Protein AF-J7CT46-F1 (afdb_monomer_lite)

Organism: NCBI:txid1134806

Foldseek 3Di:
DDWPLVVQLVVCVVVVCPDLPDTDDDCPPVPDPVVVVVVVLVSVQLSVLLVVLVVVVVVPPDPPDDPSVVSSVSSVVPPPDRPPCPDDD

Radius of gyration: 14.35 Å; chains: 1; bounding box: 32×28×42 Å

Structure (mmCIF, N/CA/C/O backbone):
data_AF-J7CT46-F1
#
_entry.id   AF-J7CT46-F1
#
loop_
_atom_site.group_PDB
_atom_site.id
_atom_site.type_symbol
_atom_site.label_atom_id
_atom_site.label_alt_id
_atom_site.label_comp_id
_atom_site.label_asym_id
_atom_site.label_entity_id
_atom_site.label_seq_id
_atom_site.pdbx_PDB_ins_code
_atom_site.Cartn_x
_atom_site.Cartn_y
_atom_site.Cartn_z
_atom_site.occupancy
_atom_site.B_iso_or_equiv
_atom_site.auth_seq_id
_atom_site.auth_comp_id
_atom_site.auth_asym_id
_atom_site.auth_atom_id
_atom_site.pdbx_PDB_model_num
ATOM 1 N N . MET A 1 1 ? -5.627 2.069 12.508 1.00 67.62 1 MET A N 1
ATOM 2 C CA . MET A 1 1 ? -5.218 0.847 11.764 1.00 67.62 1 MET A CA 1
ATOM 3 C C . MET A 1 1 ? -3.769 1.000 11.280 1.00 67.62 1 MET A C 1
ATOM 5 O O . MET A 1 1 ? -3.241 2.083 11.480 1.00 67.62 1 MET A O 1
ATOM 9 N N . GLU A 1 2 ? -3.095 -0.016 10.731 1.00 74.19 2 GLU A N 1
ATOM 10 C CA . GLU A 1 2 ? -1.776 0.156 10.076 1.00 74.19 2 GLU A CA 1
ATOM 11 C C . GLU A 1 2 ? -1.782 -0.567 8.724 1.00 74.19 2 GLU A C 1
ATOM 13 O O . GLU A 1 2 ? -2.146 -1.747 8.668 1.00 74.19 2 GLU A O 1
ATOM 18 N N . LEU A 1 3 ? -1.417 0.159 7.664 1.00 76.56 3 LEU A N 1
ATOM 19 C CA . LEU A 1 3 ? -1.312 -0.333 6.295 1.00 76.56 3 LEU A CA 1
ATOM 20 C C . LEU A 1 3 ? -0.008 -1.111 6.104 1.00 76.56 3 LEU A C 1
ATOM 22 O O . LEU A 1 3 ? 1.081 -0.577 6.301 1.00 76.56 3 LEU A O 1
ATOM 26 N N . LEU A 1 4 ? -0.121 -2.366 5.678 1.00 84.88 4 LEU A N 1
ATOM 27 C CA . LEU A 1 4 ? 1.016 -3.216 5.336 1.00 84.88 4 LEU A CA 1
ATOM 28 C C . LEU A 1 4 ? 1.377 -3.001 3.861 1.00 84.88 4 LEU A C 1
ATOM 30 O O . LEU A 1 4 ? 1.043 -3.804 2.985 1.00 84.88 4 LEU A O 1
ATOM 34 N N . GLU A 1 5 ? 1.991 -1.848 3.575 1.00 81.88 5 GLU A N 1
ATOM 35 C CA . GLU A 1 5 ? 2.281 -1.391 2.209 1.00 81.88 5 GLU A CA 1
ATOM 36 C C . GLU A 1 5 ? 3.143 -2.390 1.433 1.00 81.88 5 GLU A C 1
ATOM 38 O O . GLU A 1 5 ? 2.831 -2.716 0.291 1.00 81.88 5 GLU A O 1
ATOM 43 N N . LYS A 1 6 ? 4.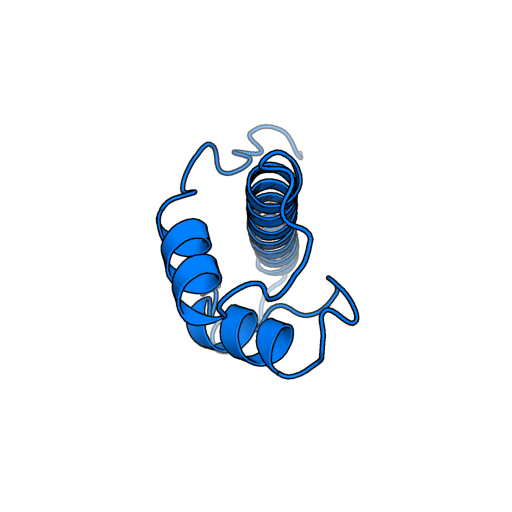202 -2.921 2.056 1.00 83.88 6 LYS A N 1
ATOM 44 C CA . LYS A 1 6 ? 5.139 -3.840 1.394 1.00 83.88 6 LYS A CA 1
ATOM 45 C C . LYS A 1 6 ? 4.467 -5.153 1.010 1.00 83.88 6 LYS A C 1
ATOM 47 O O . LYS A 1 6 ? 4.652 -5.635 -0.105 1.00 83.88 6 LYS A O 1
ATOM 52 N N . GLU A 1 7 ? 3.680 -5.722 1.914 1.00 85.62 7 GLU A N 1
ATOM 53 C CA . GLU A 1 7 ? 2.917 -6.948 1.702 1.00 85.62 7 GLU A CA 1
ATOM 54 C C . GLU A 1 7 ? 1.859 -6.747 0.616 1.00 85.62 7 GLU A C 1
ATOM 56 O O . GLU A 1 7 ? 1.712 -7.594 -0.265 1.00 85.62 7 GLU A O 1
ATOM 61 N N . THR A 1 8 ? 1.186 -5.595 0.636 1.00 82.00 8 THR A N 1
ATOM 62 C CA . THR A 1 8 ? 0.179 -5.213 -0.361 1.00 82.00 8 THR A CA 1
ATOM 63 C C . THR A 1 8 ? 0.794 -5.068 -1.753 1.00 82.00 8 THR A C 1
ATOM 65 O O . THR A 1 8 ? 0.328 -5.703 -2.698 1.00 82.00 8 THR A O 1
ATOM 68 N N . VAL A 1 9 ? 1.891 -4.314 -1.882 1.00 81.31 9 VAL A N 1
ATOM 69 C CA . VAL A 1 9 ? 2.626 -4.145 -3.145 1.00 81.31 9 VAL A CA 1
ATOM 70 C C . VAL A 1 9 ? 3.178 -5.489 -3.633 1.00 81.31 9 VAL A C 1
ATOM 72 O O . VAL A 1 9 ? 3.009 -5.846 -4.795 1.00 81.31 9 VAL A O 1
ATOM 75 N N . SER A 1 10 ? 3.791 -6.280 -2.750 1.00 82.00 10 SER A N 1
ATOM 76 C CA . SER A 1 10 ? 4.354 -7.591 -3.094 1.00 82.00 10 SER A CA 1
ATOM 77 C C . SER A 1 10 ? 3.295 -8.585 -3.575 1.00 82.00 10 SER A C 1
ATOM 79 O O . SER A 1 10 ? 3.558 -9.376 -4.481 1.00 82.00 10 SER A O 1
ATOM 81 N N . PHE A 1 11 ? 2.109 -8.586 -2.967 1.00 81.31 11 PHE A N 1
ATOM 82 C CA . PHE A 1 11 ? 0.996 -9.427 -3.400 1.00 81.31 11 PHE A CA 1
ATOM 83 C C . PHE A 1 11 ? 0.489 -9.000 -4.778 1.00 81.31 11 PHE A C 1
ATOM 85 O O . PHE A 1 11 ? 0.412 -9.828 -5.680 1.00 81.31 11 PHE A O 1
ATOM 92 N N . TYR A 1 12 ? 0.241 -7.701 -4.969 1.00 78.31 12 TYR A N 1
ATOM 93 C CA . TYR A 1 12 ? -0.180 -7.140 -6.254 1.00 78.31 12 TYR A CA 1
ATOM 94 C C . TYR A 1 12 ? 0.777 -7.512 -7.398 1.00 78.31 12 TYR A C 1
ATOM 96 O O . TYR A 1 12 ? 0.357 -7.959 -8.466 1.00 78.31 12 TYR A O 1
ATOM 104 N N . LEU A 1 13 ? 2.078 -7.370 -7.149 1.00 77.94 13 LEU A N 1
ATOM 105 C CA . 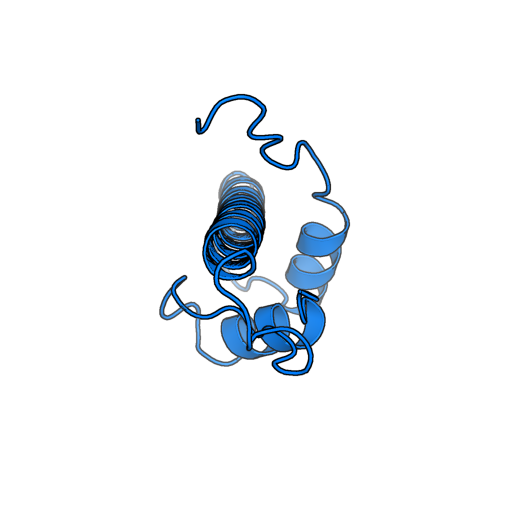LEU A 1 13 ? 3.128 -7.645 -8.123 1.00 77.94 13 LEU A CA 1
ATOM 106 C C . LEU A 1 13 ? 3.252 -9.136 -8.466 1.00 77.94 13 LEU A C 1
ATOM 108 O O . LEU A 1 13 ? 3.550 -9.457 -9.608 1.00 77.94 13 LEU A O 1
ATOM 112 N N . ARG A 1 14 ? 2.986 -10.044 -7.520 1.00 81.38 14 ARG A N 1
ATOM 113 C CA . ARG A 1 14 ? 3.039 -11.501 -7.749 1.00 81.38 14 ARG A CA 1
ATOM 114 C C . ARG A 1 14 ? 1.839 -12.068 -8.507 1.00 81.38 14 ARG A C 1
ATOM 116 O O . ARG A 1 14 ? 1.920 -13.197 -8.981 1.00 81.38 14 ARG A O 1
ATOM 123 N N . HIS A 1 15 ? 0.742 -11.323 -8.597 1.00 76.44 15 HIS A N 1
ATOM 124 C CA . HIS A 1 15 ? -0.519 -11.787 -9.183 1.00 76.44 15 HIS A CA 1
ATOM 125 C C . HIS A 1 15 ? -0.890 -11.050 -10.479 1.00 76.44 15 HIS A C 1
ATOM 127 O O . HIS A 1 15 ? -2.077 -10.890 -10.783 1.00 76.44 15 HIS A O 1
ATOM 133 N N . ASP A 1 16 ? 0.126 -10.597 -11.229 1.00 67.50 16 ASP A N 1
ATOM 134 C CA . ASP A 1 16 ? 0.006 -9.977 -12.559 1.00 67.50 16 ASP A CA 1
ATOM 135 C C . ASP A 1 16 ? -1.138 -8.951 -12.653 1.00 67.50 16 ASP A C 1
ATOM 137 O O . ASP A 1 16 ? -1.883 -8.883 -13.627 1.00 67.50 16 ASP A O 1
ATOM 141 N N . TRP A 1 17 ? -1.267 -8.134 -11.602 1.00 65.62 17 TRP A N 1
ATOM 142 C CA . TRP A 1 17 ? -2.165 -6.974 -11.523 1.00 65.62 17 TRP A CA 1
ATOM 143 C C . TRP A 1 17 ? -3.666 -7.296 -11.460 1.00 65.62 17 TRP A C 1
ATOM 145 O O . TRP A 1 17 ? -4.508 -6.431 -11.713 1.00 65.62 17 TRP A O 1
ATOM 155 N N . THR A 1 18 ? -4.022 -8.507 -11.033 1.00 59.41 18 THR A N 1
ATOM 156 C CA . THR A 1 18 ? -5.414 -8.903 -10.770 1.00 59.41 18 THR A CA 1
ATOM 157 C C . THR A 1 18 ? -5.753 -8.818 -9.273 1.00 59.41 18 THR A C 1
ATOM 159 O O . THR A 1 18 ? -5.073 -9.440 -8.462 1.00 59.41 18 THR A O 1
ATOM 162 N N . PRO A 1 19 ? -6.882 -8.203 -8.881 1.00 51.62 19 PRO A N 1
ATOM 163 C CA . PRO A 1 19 ? -7.281 -6.826 -9.130 1.00 51.62 19 PRO A CA 1
ATOM 164 C C . PRO A 1 19 ? -7.003 -5.935 -7.888 1.00 51.62 19 PRO A C 1
ATOM 166 O O . PRO A 1 19 ? -6.731 -6.434 -6.801 1.00 51.62 19 PRO A O 1
ATOM 169 N N . PHE A 1 20 ? -7.142 -4.610 -8.043 1.00 58.06 20 PHE A N 1
ATOM 170 C CA . PHE A 1 20 ? -6.958 -3.494 -7.075 1.00 58.06 20 PHE A CA 1
ATOM 171 C C . PHE A 1 20 ? -7.718 -3.563 -5.722 1.00 58.06 20 PHE A C 1
ATOM 173 O O . PHE A 1 20 ? -7.962 -2.545 -5.085 1.00 58.06 20 PHE A O 1
ATOM 180 N N . HIS A 1 21 ? -8.166 -4.739 -5.296 1.00 60.59 21 HIS A N 1
ATOM 181 C CA . HIS A 1 21 ? -9.210 -4.921 -4.288 1.00 60.59 21 HIS A CA 1
ATOM 182 C C . HIS A 1 21 ? -8.661 -5.402 -2.943 1.00 60.59 21 HIS A C 1
ATOM 184 O O . HIS A 1 21 ? -9.425 -5.551 -1.993 1.00 60.59 21 HIS A O 1
ATOM 190 N N . TYR A 1 22 ? -7.352 -5.646 -2.850 1.00 64.25 22 TYR A N 1
ATOM 191 C CA . TYR A 1 22 ? -6.731 -6.201 -1.655 1.00 64.25 22 TYR A CA 1
ATOM 192 C C . TYR A 1 22 ? -5.711 -5.235 -1.082 1.00 64.25 22 TYR A C 1
ATOM 194 O O . TYR A 1 22 ? -4.753 -4.847 -1.745 1.00 64.25 22 TYR A O 1
ATOM 202 N N . VAL A 1 23 ? -5.925 -4.883 0.180 1.00 72.25 23 VAL A N 1
ATOM 203 C CA . VAL A 1 23 ? -4.994 -4.117 0.995 1.00 72.25 23 VAL A CA 1
ATOM 204 C C . VAL A 1 23 ? -4.851 -4.837 2.325 1.00 72.25 23 VAL A C 1
ATOM 206 O O . VAL A 1 23 ? -5.847 -5.124 2.990 1.00 72.25 23 VAL A O 1
ATOM 209 N N . PHE A 1 24 ? -3.615 -5.152 2.707 1.00 76.94 24 PHE A N 1
ATOM 210 C CA . PHE A 1 24 ? -3.352 -5.807 3.981 1.00 76.94 24 PHE A CA 1
ATOM 211 C C . PHE A 1 24 ? -3.308 -4.768 5.098 1.00 76.94 24 PHE A C 1
ATOM 213 O O . PHE A 1 24 ? -2.560 -3.790 5.046 1.00 76.94 24 PHE A O 1
ATOM 220 N N . LEU A 1 25 ? -4.117 -5.000 6.127 1.00 74.94 25 LEU A N 1
ATOM 221 C CA . LEU A 1 25 ? -4.250 -4.133 7.290 1.00 74.94 25 LEU A CA 1
ATOM 222 C C . LEU A 1 25 ? -4.019 -4.969 8.545 1.00 74.94 25 LEU A C 1
ATOM 224 O O . LEU A 1 25 ? -4.530 -6.082 8.672 1.00 74.94 25 LEU A O 1
ATOM 228 N N . LYS A 1 26 ? -3.250 -4.444 9.499 1.00 73.12 26 LYS A N 1
ATOM 229 C CA . LYS A 1 26 ? -2.991 -5.151 10.758 1.00 73.12 26 LYS A CA 1
ATOM 230 C C . LYS A 1 26 ? -4.230 -5.123 11.666 1.00 73.12 26 LYS A C 1
ATOM 232 O O . LYS A 1 26 ? -4.628 -4.064 12.152 1.00 73.12 26 LYS A O 1
ATOM 237 N N . GLU A 1 27 ? -4.796 -6.301 11.944 1.00 61.78 27 GLU A N 1
ATOM 238 C CA . GLU A 1 27 ? -6.102 -6.491 12.610 1.00 61.78 27 GLU A CA 1
ATOM 239 C C . GLU A 1 27 ? -6.146 -6.086 14.094 1.00 61.78 27 GLU A C 1
ATOM 241 O O . GLU A 1 27 ? -7.218 -5.798 14.615 1.00 61.78 27 GLU A O 1
ATOM 246 N N . LYS A 1 28 ? -5.001 -5.972 14.787 1.00 62.97 28 LYS A N 1
ATOM 247 C CA . LYS A 1 28 ? -4.908 -5.686 16.243 1.00 62.97 28 LYS A CA 1
ATOM 248 C C . LYS A 1 28 ? -5.648 -4.412 16.732 1.00 62.97 28 LYS A C 1
ATOM 250 O O . LYS A 1 28 ? -5.644 -4.147 17.928 1.00 62.97 28 LYS A O 1
ATOM 255 N N . LYS A 1 29 ? -6.245 -3.618 15.832 1.00 53.62 29 LYS A N 1
ATOM 256 C CA . LYS A 1 29 ? -7.060 -2.412 16.085 1.00 53.62 29 LYS A CA 1
ATOM 257 C C . LYS A 1 29 ? -8.489 -2.463 15.487 1.00 53.62 29 LYS A C 1
ATOM 259 O O . LYS A 1 29 ? -9.160 -1.439 15.491 1.00 53.62 29 LYS A O 1
ATOM 264 N N . TYR A 1 30 ? -8.954 -3.58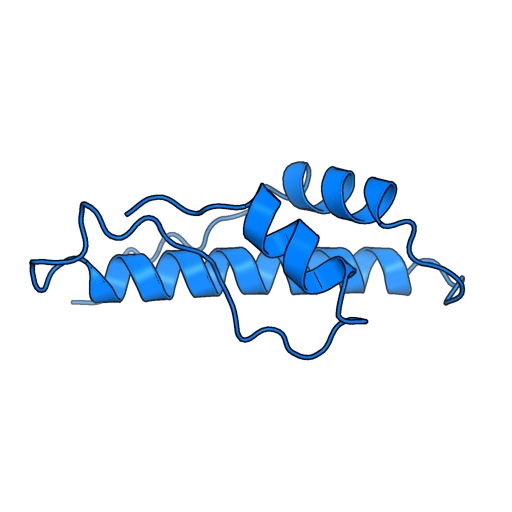6 14.929 1.00 58.38 30 TYR A N 1
ATOM 265 C CA . TYR A 1 30 ? -10.215 -3.641 14.166 1.00 58.38 30 TYR A CA 1
ATOM 266 C C . TYR A 1 30 ? -11.477 -3.711 15.050 1.00 58.38 30 TYR A C 1
ATOM 268 O O . TYR A 1 30 ? -12.551 -3.297 14.615 1.00 58.38 30 TYR A O 1
ATOM 276 N N . SER A 1 31 ? -11.362 -4.153 16.310 1.00 54.09 31 SER A N 1
ATOM 277 C CA . SER A 1 31 ? -12.489 -4.280 17.248 1.00 54.09 31 SER A CA 1
ATOM 278 C C . SER A 1 31 ? -12.957 -2.920 17.798 1.00 54.09 31 SER A C 1
ATOM 280 O O . SER A 1 31 ? -12.640 -2.548 18.927 1.00 54.09 31 SER A O 1
ATOM 282 N N . GLY A 1 32 ? -13.703 -2.159 17.001 1.00 53.09 32 GLY A N 1
ATOM 283 C CA . GLY A 1 32 ? -14.378 -0.939 17.447 1.00 53.09 32 GLY A CA 1
ATOM 284 C C . GLY A 1 32 ? -14.744 -0.037 16.275 1.00 53.09 32 GLY A C 1
ATOM 285 O O . GLY A 1 32 ? -13.881 0.331 15.488 1.00 53.09 32 GLY A O 1
ATOM 286 N N . ILE A 1 33 ? -16.022 0.320 16.180 1.00 54.19 33 ILE A N 1
ATOM 287 C CA . ILE A 1 33 ? -16.754 0.913 15.040 1.00 54.19 33 ILE A CA 1
ATOM 288 C C . ILE A 1 33 ? -16.141 2.201 14.420 1.00 54.19 33 ILE A C 1
ATOM 290 O O . ILE A 1 33 ? -16.536 2.592 13.327 1.00 54.19 33 ILE A O 1
ATOM 294 N N . ASN A 1 34 ? -15.093 2.785 15.009 1.00 56.88 34 ASN A N 1
ATOM 295 C CA . ASN A 1 34 ? -14.322 3.900 14.431 1.00 56.88 34 ASN A CA 1
ATOM 296 C C . ASN A 1 34 ? -13.230 3.456 1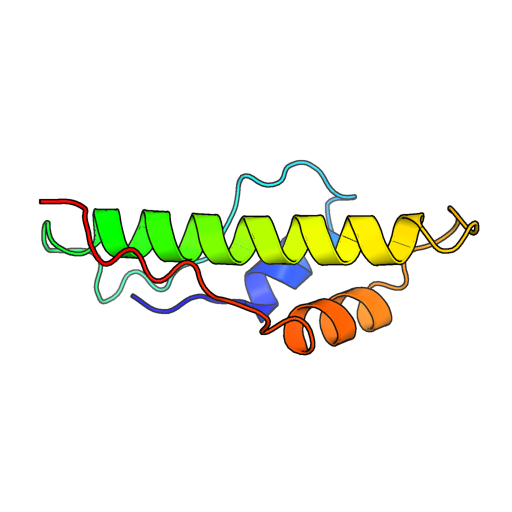3.432 1.00 56.88 34 ASN A C 1
ATOM 298 O O . ASN A 1 34 ? -12.587 4.291 12.807 1.00 56.88 34 ASN A O 1
ATOM 302 N N . SER A 1 35 ? -13.005 2.149 13.271 1.00 70.31 35 SER A N 1
ATOM 303 C CA . SER A 1 35 ? -11.924 1.593 12.445 1.00 70.31 35 SER A CA 1
ATOM 304 C C . SER A 1 35 ? -12.295 1.404 10.969 1.00 70.31 35 SER A C 1
ATOM 306 O O . SER A 1 35 ? -11.403 1.351 10.126 1.00 70.31 35 SER A O 1
ATOM 308 N N . HIS A 1 36 ? -13.588 1.302 10.629 1.00 74.19 36 HIS A N 1
ATOM 309 C CA . HIS A 1 36 ? -14.016 0.971 9.265 1.00 74.19 36 HIS A CA 1
ATOM 310 C C . HIS A 1 36 ? -13.838 2.144 8.295 1.00 74.19 36 HIS A C 1
ATOM 312 O O . HIS A 1 36 ? -13.311 1.953 7.205 1.00 74.19 36 HIS A O 1
ATOM 318 N N . GLN A 1 37 ? -14.214 3.362 8.696 1.00 74.88 37 GLN A N 1
ATOM 319 C CA . GLN A 1 37 ? -13.973 4.560 7.883 1.00 74.88 37 GLN A CA 1
ATOM 320 C C . GLN A 1 37 ? -12.474 4.791 7.672 1.00 74.88 37 GLN A C 1
ATOM 322 O O . GLN A 1 37 ? -12.048 4.992 6.540 1.00 74.88 37 GLN A O 1
ATOM 327 N N . GLU A 1 38 ? -11.660 4.673 8.727 1.00 74.69 38 GLU A N 1
ATOM 328 C CA . GLU A 1 38 ? -10.197 4.730 8.609 1.00 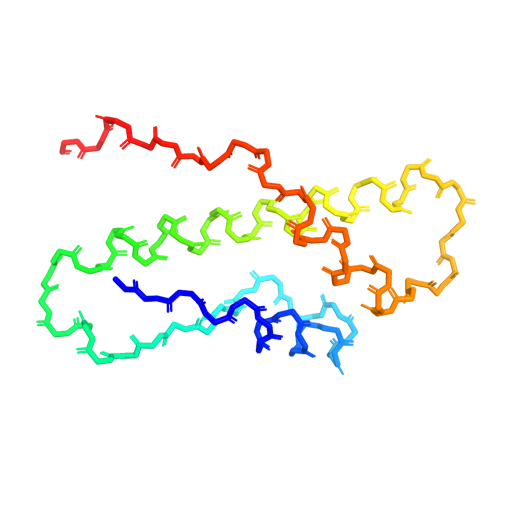74.69 38 GLU A CA 1
ATOM 329 C C . GLU A 1 38 ? -9.661 3.651 7.656 1.00 74.69 38 GLU A C 1
ATOM 331 O O . GLU A 1 38 ? -8.798 3.936 6.833 1.00 74.69 38 GLU A O 1
ATOM 336 N N . ALA A 1 39 ? -10.192 2.424 7.720 1.00 76.00 39 ALA A N 1
ATOM 337 C CA . ALA A 1 39 ? -9.806 1.335 6.823 1.00 76.00 39 ALA A CA 1
ATOM 338 C C . ALA A 1 39 ? -10.140 1.644 5.362 1.00 76.00 39 ALA A C 1
ATOM 340 O O . ALA A 1 39 ? -9.313 1.418 4.482 1.00 76.00 39 ALA A O 1
ATOM 341 N N . VAL A 1 40 ? -11.344 2.165 5.108 1.00 78.50 40 VAL A N 1
ATOM 342 C CA . VAL A 1 40 ? -11.788 2.563 3.770 1.00 78.50 40 VAL A CA 1
ATOM 343 C C . VAL A 1 40 ? -10.928 3.712 3.249 1.00 78.50 40 VAL A C 1
ATOM 345 O O . VAL A 1 40 ? -10.508 3.671 2.098 1.00 78.50 40 VAL A O 1
ATOM 348 N N . LEU A 1 41 ? -10.594 4.699 4.081 1.00 78.50 41 LEU A N 1
ATOM 349 C CA . LEU A 1 41 ? -9.721 5.808 3.689 1.00 78.50 41 LEU A CA 1
ATOM 350 C C . LEU A 1 41 ? -8.295 5.340 3.376 1.00 78.50 41 LEU A C 1
ATOM 352 O O . LEU A 1 41 ? -7.741 5.722 2.347 1.00 78.50 41 LEU A O 1
ATOM 356 N N . GLU A 1 42 ? -7.707 4.484 4.211 1.00 78.12 42 GLU A N 1
ATOM 357 C CA . GLU A 1 42 ? -6.391 3.890 3.948 1.00 78.12 42 GLU A CA 1
ATOM 358 C C . GLU A 1 42 ? -6.412 3.022 2.679 1.00 78.12 42 GLU A C 1
ATOM 360 O O . GLU A 1 42 ? -5.499 3.102 1.856 1.00 78.12 42 GLU A O 1
ATOM 365 N N . PHE A 1 43 ? -7.489 2.262 2.453 1.00 79.94 43 PHE A N 1
ATOM 366 C CA . PHE A 1 43 ? -7.696 1.499 1.223 1.00 79.94 43 PHE A CA 1
ATOM 367 C C . PHE A 1 43 ? -7.775 2.404 -0.016 1.00 79.94 43 PHE A C 1
ATOM 369 O O . PHE A 1 43 ? -7.099 2.138 -1.013 1.00 79.94 43 PHE A O 1
ATOM 376 N N . LEU A 1 44 ? -8.564 3.481 0.035 1.00 80.25 44 LEU A N 1
ATOM 377 C CA . LEU A 1 44 ? -8.730 4.427 -1.072 1.00 80.25 44 LEU A CA 1
ATOM 378 C C . LEU A 1 44 ? -7.427 5.172 -1.378 1.00 80.25 44 LEU A C 1
ATOM 380 O O . LEU A 1 44 ? -7.048 5.286 -2.543 1.00 80.25 44 LEU A O 1
ATOM 384 N N . ASN A 1 45 ? -6.704 5.615 -0.348 1.00 80.50 45 ASN A N 1
ATOM 385 C CA . ASN A 1 45 ? -5.399 6.261 -0.497 1.00 80.50 45 ASN A CA 1
ATOM 386 C C . ASN A 1 45 ? -4.366 5.317 -1.124 1.00 80.50 45 ASN A C 1
ATOM 388 O O . ASN A 1 45 ? -3.657 5.699 -2.055 1.00 80.50 45 ASN A O 1
ATOM 392 N N . CYS A 1 46 ? -4.312 4.068 -0.658 1.00 80.88 46 CYS A N 1
ATOM 393 C CA . CYS A 1 46 ? -3.453 3.031 -1.227 1.00 80.88 46 CYS A CA 1
ATOM 394 C C . CYS A 1 46 ? -3.805 2.751 -2.702 1.00 80.88 46 CYS A C 1
ATOM 396 O O . CYS A 1 46 ? -2.932 2.751 -3.571 1.00 80.88 46 CYS A O 1
ATOM 398 N N . SER A 1 47 ? -5.098 2.610 -3.007 1.00 79.56 47 SER A N 1
ATOM 399 C CA . SER A 1 47 ? -5.607 2.354 -4.362 1.00 79.56 47 SER A CA 1
ATOM 400 C C . SER A 1 47 ? -5.303 3.497 -5.333 1.00 79.56 47 SER A C 1
A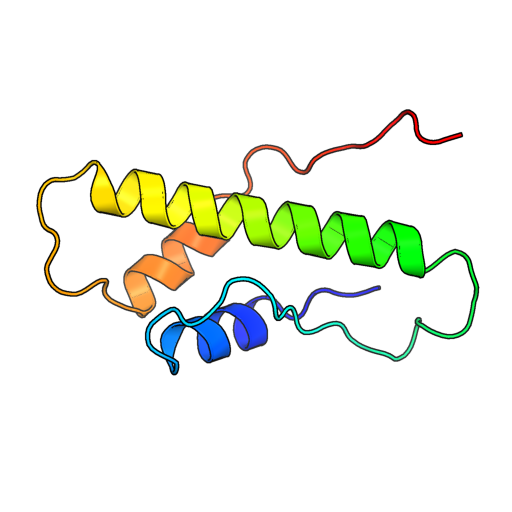TOM 402 O O . SER A 1 47 ? -4.879 3.256 -6.465 1.00 79.56 47 SER A O 1
ATOM 404 N N . ASN A 1 48 ? -5.463 4.747 -4.892 1.00 79.50 48 ASN A N 1
ATOM 405 C CA . ASN A 1 48 ? -5.123 5.920 -5.695 1.00 79.50 48 ASN A CA 1
ATOM 406 C C . ASN A 1 48 ? -3.627 5.970 -6.018 1.00 79.50 48 ASN A C 1
ATOM 408 O O . ASN A 1 48 ? -3.268 6.176 -7.176 1.00 79.50 48 ASN A O 1
ATOM 412 N N . ARG A 1 49 ? -2.753 5.695 -5.042 1.00 81.38 49 ARG A N 1
ATOM 413 C CA . ARG A 1 49 ? -1.299 5.633 -5.272 1.00 81.38 49 ARG A CA 1
ATOM 414 C C . ARG A 1 49 ? -0.921 4.552 -6.281 1.00 81.38 49 ARG A C 1
ATOM 416 O O . ARG A 1 49 ? -0.109 4.810 -7.168 1.00 81.38 49 ARG A O 1
ATOM 423 N N . PHE A 1 50 ? -1.540 3.371 -6.206 1.00 80.69 50 PHE A N 1
ATOM 424 C CA . PHE A 1 50 ? -1.338 2.313 -7.202 1.00 80.69 50 PHE A CA 1
ATOM 425 C C . PHE A 1 50 ? -1.740 2.757 -8.613 1.00 80.69 50 PHE A C 1
ATOM 427 O O . PHE A 1 50 ? -0.992 2.535 -9.571 1.00 80.69 50 PHE A O 1
ATOM 434 N N . ARG A 1 51 ? -2.899 3.412 -8.745 1.00 78.38 51 ARG A N 1
ATOM 435 C CA . ARG A 1 51 ? -3.387 3.947 -10.021 1.00 78.38 51 ARG A CA 1
ATOM 436 C C . ARG A 1 51 ? -2.450 5.016 -10.587 1.00 78.38 51 ARG A C 1
ATOM 438 O O . ARG A 1 51 ? -2.146 4.967 -11.777 1.00 78.38 51 ARG A O 1
ATOM 445 N N . GLU A 1 52 ? -1.967 5.941 -9.762 1.00 79.38 52 GLU A N 1
ATOM 446 C CA . GLU A 1 52 ? -1.036 6.985 -10.202 1.00 79.38 52 GLU A CA 1
ATOM 447 C C . GLU A 1 52 ? 0.326 6.411 -10.609 1.00 79.38 52 GLU A C 1
ATOM 449 O O . GLU A 1 52 ? 0.861 6.804 -11.646 1.00 79.38 52 GLU A O 1
ATOM 454 N N . CYS A 1 53 ? 0.846 5.411 -9.885 1.00 79.38 53 CYS A N 1
ATOM 455 C CA . CYS A 1 53 ? 2.051 4.682 -10.298 1.00 79.38 53 CYS A CA 1
ATOM 456 C C . CYS A 1 53 ? 1.893 4.097 -11.700 1.00 79.38 53 CYS A C 1
ATOM 458 O O . CYS A 1 53 ? 2.754 4.296 -12.553 1.00 79.38 53 CYS A O 1
ATOM 460 N N . LEU A 1 54 ? 0.782 3.397 -11.953 1.00 75.69 54 LEU A N 1
ATOM 461 C CA . LEU A 1 54 ? 0.504 2.811 -13.264 1.00 75.69 54 LEU A CA 1
ATOM 462 C C . LEU A 1 54 ? 0.352 3.878 -14.342 1.00 75.69 54 LEU A C 1
ATOM 464 O O . LEU A 1 54 ? 0.921 3.728 -15.417 1.00 75.69 54 LEU A O 1
ATOM 468 N N . ARG A 1 55 ? -0.365 4.972 -14.056 1.00 76.94 55 ARG A N 1
ATOM 469 C CA . ARG A 1 55 ? -0.532 6.083 -14.999 1.00 76.94 55 ARG A CA 1
ATOM 470 C C . ARG A 1 55 ? 0.816 6.656 -15.427 1.00 76.94 55 ARG A C 1
ATOM 472 O O . ARG A 1 55 ? 1.036 6.830 -16.622 1.00 76.94 55 ARG A O 1
ATOM 479 N N . LEU A 1 56 ? 1.708 6.929 -14.474 1.00 74.50 56 LEU A N 1
ATOM 480 C CA . LEU A 1 56 ? 3.047 7.447 -14.764 1.00 74.50 56 LEU A CA 1
ATOM 481 C C . LEU A 1 56 ? 3.863 6.435 -15.576 1.00 74.50 56 LEU A C 1
ATOM 483 O O . LEU A 1 56 ? 4.421 6.786 -16.613 1.00 74.50 56 LEU A O 1
ATOM 487 N N . MET A 1 57 ? 3.843 5.167 -15.169 1.00 70.94 57 MET A N 1
ATOM 488 C CA . MET A 1 57 ? 4.591 4.092 -15.829 1.00 70.94 57 MET A CA 1
ATOM 489 C C . MET A 1 57 ? 4.060 3.750 -17.233 1.00 70.94 57 MET A C 1
ATOM 491 O O . MET A 1 57 ? 4.816 3.247 -18.054 1.00 70.94 57 MET A O 1
ATOM 495 N N . TRP A 1 58 ? 2.780 4.010 -17.528 1.00 65.62 58 TRP A N 1
ATOM 496 C CA . TRP A 1 58 ? 2.179 3.830 -18.860 1.00 65.62 58 TRP A CA 1
ATOM 497 C C . TRP A 1 58 ? 2.274 5.080 -19.745 1.00 65.62 58 TRP A C 1
ATOM 499 O O . TRP A 1 58 ? 2.156 4.973 -20.966 1.00 65.62 58 TRP A O 1
ATOM 509 N N . SER A 1 59 ? 2.452 6.265 -19.151 1.00 64.94 59 SER A N 1
ATOM 510 C CA . SER A 1 59 ? 2.638 7.514 -19.902 1.00 64.94 59 SER A CA 1
ATOM 511 C C . SER A 1 59 ? 4.004 7.590 -20.591 1.00 64.94 59 SER A C 1
ATOM 513 O O . SER A 1 59 ? 4.106 8.152 -21.685 1.00 64.94 59 SER A O 1
ATOM 515 N N . ASP A 1 60 ? 5.016 6.932 -20.022 1.00 59.16 60 ASP A N 1
ATOM 516 C CA . ASP A 1 60 ? 6.249 6.598 -20.726 1.00 59.16 60 ASP A CA 1
ATOM 517 C C . ASP A 1 60 ? 5.972 5.398 -21.644 1.00 59.16 60 ASP A C 1
ATOM 519 O O . ASP A 1 60 ? 5.617 4.316 -21.188 1.00 59.16 60 ASP A O 1
ATOM 523 N N . ARG A 1 61 ? 6.067 5.603 -22.964 1.00 51.75 61 ARG A N 1
ATOM 524 C CA . ARG A 1 61 ? 5.611 4.698 -24.043 1.00 51.75 61 ARG A CA 1
ATOM 525 C C . ARG A 1 61 ? 6.357 3.350 -24.151 1.00 51.75 61 ARG A C 1
ATOM 527 O O . ARG A 1 61 ? 6.737 2.955 -25.252 1.00 51.75 61 ARG A O 1
ATOM 534 N N . ASN A 1 62 ? 6.579 2.626 -23.060 1.00 52.28 62 ASN A N 1
ATOM 535 C CA . ASN A 1 62 ? 7.193 1.302 -23.081 1.00 52.28 62 ASN A CA 1
ATOM 536 C C . ASN A 1 62 ? 6.355 0.305 -22.259 1.00 52.28 62 ASN A C 1
ATOM 538 O O . ASN A 1 62 ? 6.623 0.079 -21.082 1.00 52.28 62 ASN A O 1
ATOM 542 N N . PRO A 1 63 ? 5.325 -0.319 -22.861 1.00 52.53 63 PRO A N 1
ATOM 543 C CA . PRO A 1 63 ? 4.402 -1.215 -22.161 1.00 52.53 63 PRO A CA 1
ATOM 544 C C . PRO A 1 63 ? 5.005 -2.592 -21.812 1.00 52.53 63 PRO A C 1
ATOM 546 O O . PRO A 1 63 ? 4.267 -3.532 -21.529 1.00 52.53 63 PRO A O 1
ATOM 549 N N . MET A 1 64 ? 6.330 -2.762 -21.833 1.00 55.34 64 MET A N 1
ATOM 550 C CA . MET A 1 64 ? 6.975 -4.061 -21.637 1.00 55.34 64 MET A CA 1
ATOM 551 C C . MET A 1 64 ? 7.819 -4.091 -20.366 1.00 55.34 64 MET A C 1
ATOM 553 O O . MET A 1 64 ? 8.876 -3.476 -20.290 1.00 55.34 64 MET A O 1
ATOM 557 N N . LYS A 1 65 ? 7.342 -4.912 -19.420 1.00 59.00 65 LYS A N 1
ATOM 558 C CA . LYS A 1 65 ? 7.943 -5.260 -18.125 1.00 59.00 65 LYS A CA 1
ATOM 559 C C . LYS A 1 65 ? 8.029 -4.078 -17.166 1.00 59.00 65 LYS A C 1
ATOM 561 O O . LYS A 1 65 ? 9.067 -3.441 -17.029 1.00 59.00 65 LYS A O 1
ATOM 566 N N . ILE A 1 66 ? 6.938 -3.848 -16.434 1.00 63.28 66 ILE A N 1
ATOM 567 C CA . ILE A 1 66 ? 7.046 -3.141 -15.158 1.00 63.28 66 ILE A CA 1
ATOM 568 C C . ILE A 1 66 ? 8.010 -3.948 -14.292 1.00 63.28 66 ILE A C 1
ATOM 570 O O . ILE A 1 66 ? 7.696 -5.055 -13.860 1.00 63.28 66 ILE A O 1
ATOM 574 N N . ASP A 1 67 ? 9.199 -3.397 -14.083 1.00 74.75 67 ASP A N 1
ATOM 575 C CA . ASP A 1 67 ? 10.110 -3.881 -13.064 1.00 74.75 67 ASP A CA 1
ATOM 576 C C . ASP A 1 67 ? 9.417 -3.724 -11.704 1.00 74.75 67 ASP A C 1
ATOM 578 O O . ASP A 1 67 ? 9.070 -2.616 -11.282 1.00 74.75 67 ASP A O 1
ATOM 582 N N . HIS A 1 68 ? 9.176 -4.857 -11.045 1.00 77.00 68 HIS A N 1
ATOM 583 C CA . HIS A 1 68 ? 8.533 -4.937 -9.740 1.00 77.00 68 HIS A CA 1
ATOM 584 C C . HIS A 1 68 ? 9.245 -4.058 -8.699 1.00 77.00 68 HIS A C 1
ATOM 586 O O . HIS A 1 68 ? 8.581 -3.435 -7.867 1.00 77.00 68 HIS A O 1
ATOM 592 N N . GLU A 1 69 ? 10.574 -3.943 -8.772 1.00 80.69 69 GLU A N 1
ATOM 593 C CA . GLU A 1 69 ? 11.352 -3.096 -7.868 1.00 80.69 69 GLU A CA 1
ATOM 594 C C . GLU A 1 69 ? 11.186 -1.612 -8.196 1.00 80.69 69 GLU A C 1
ATOM 596 O O . GLU A 1 69 ? 10.968 -0.798 -7.295 1.00 80.69 69 GLU A O 1
ATOM 601 N N . ALA A 1 70 ? 11.235 -1.243 -9.480 1.00 79.12 70 ALA A N 1
ATOM 602 C CA . ALA A 1 70 ? 10.964 0.124 -9.914 1.00 79.12 70 ALA A CA 1
ATOM 603 C C . ALA A 1 70 ? 9.548 0.577 -9.527 1.00 79.12 70 ALA A C 1
ATOM 605 O O . ALA A 1 70 ? 9.384 1.695 -9.037 1.00 79.12 70 ALA A O 1
ATOM 606 N N . TYR A 1 71 ? 8.550 -0.302 -9.662 1.00 79.50 71 TYR A N 1
ATOM 607 C CA . TYR A 1 71 ? 7.180 -0.027 -9.232 1.00 79.50 71 TYR A CA 1
ATOM 608 C C . TYR A 1 71 ? 7.085 0.194 -7.724 1.00 79.50 71 TYR A C 1
ATOM 610 O O . TYR A 1 71 ? 6.510 1.187 -7.290 1.00 79.50 71 TYR A O 1
ATOM 618 N N . ALA A 1 72 ? 7.669 -0.700 -6.919 1.00 81.38 72 ALA A N 1
ATOM 619 C CA . ALA A 1 72 ? 7.646 -0.577 -5.465 1.00 81.38 72 ALA A CA 1
ATOM 620 C C . ALA A 1 72 ? 8.328 0.717 -4.993 1.00 81.38 72 ALA A C 1
ATOM 622 O O . ALA A 1 72 ? 7.785 1.423 -4.145 1.00 81.38 72 ALA A O 1
ATOM 623 N N . ARG A 1 73 ? 9.477 1.080 -5.585 1.00 82.38 73 ARG A N 1
ATOM 624 C CA . ARG A 1 73 ? 10.134 2.369 -5.315 1.00 82.38 73 ARG A CA 1
ATOM 625 C C . ARG A 1 73 ? 9.214 3.539 -5.647 1.00 82.38 73 ARG A C 1
ATOM 627 O O . ARG A 1 73 ? 8.986 4.382 -4.786 1.00 82.38 73 ARG A O 1
ATOM 634 N N . LYS A 1 74 ? 8.620 3.549 -6.846 1.00 79.50 74 LYS A N 1
ATOM 635 C CA . LYS A 1 74 ? 7.732 4.637 -7.271 1.00 79.50 74 LYS A CA 1
ATOM 636 C C . LYS A 1 74 ? 6.483 4.748 -6.400 1.00 79.50 74 LYS A C 1
ATOM 638 O O . LYS A 1 74 ? 6.070 5.854 -6.073 1.00 79.50 74 LYS A O 1
ATOM 643 N N . PHE A 1 75 ? 5.932 3.618 -5.967 1.00 82.75 75 PHE A N 1
ATOM 644 C CA . PHE A 1 75 ? 4.815 3.565 -5.029 1.00 82.75 75 PHE A CA 1
ATOM 645 C C . PHE A 1 75 ? 5.147 4.237 -3.698 1.00 82.75 75 PHE A C 1
ATOM 647 O O . PHE A 1 75 ? 4.337 5.009 -3.189 1.00 82.75 75 PHE A O 1
ATOM 654 N N . HIS A 1 76 ? 6.337 3.998 -3.146 1.00 80.56 76 HIS A N 1
ATOM 655 C CA . HIS A 1 76 ? 6.769 4.651 -1.909 1.00 80.56 76 HIS A CA 1
ATOM 656 C C . HIS A 1 76 ? 7.153 6.129 -2.105 1.00 80.56 76 HIS A C 1
ATOM 658 O O . HIS A 1 76 ? 6.973 6.919 -1.181 1.00 80.56 76 HIS A O 1
ATOM 664 N N . GLU A 1 77 ? 7.636 6.517 -3.290 1.00 81.50 77 GLU A N 1
ATOM 665 C CA . GLU A 1 77 ? 7.914 7.918 -3.647 1.00 81.50 77 GLU A CA 1
ATOM 666 C C . GLU A 1 77 ? 6.640 8.749 -3.837 1.00 81.50 77 GLU A C 1
ATOM 668 O O . GLU A 1 77 ? 6.604 9.915 -3.444 1.00 81.50 77 GLU A O 1
ATOM 673 N N . LEU A 1 78 ? 5.594 8.159 -4.426 1.00 75.56 78 LEU A N 1
ATOM 674 C CA . LEU A 1 78 ? 4.280 8.777 -4.590 1.00 75.56 78 LEU A CA 1
ATOM 675 C C . LEU A 1 78 ? 3.573 8.833 -3.237 1.00 75.56 78 LEU A C 1
ATOM 677 O O . LEU A 1 78 ? 2.705 8.023 -2.923 1.00 75.56 78 LEU A O 1
ATOM 681 N N . ASN A 1 79 ? 3.977 9.800 -2.425 1.00 66.06 79 ASN A N 1
ATOM 682 C CA . ASN A 1 79 ? 3.321 10.182 -1.179 1.00 66.06 79 ASN A CA 1
ATOM 683 C C . ASN A 1 79 ? 2.442 11.434 -1.373 1.00 66.06 79 ASN A C 1
ATOM 685 O O . ASN A 1 79 ? 2.046 12.082 -0.404 1.00 66.06 79 ASN A O 1
ATOM 689 N N . GLU A 1 80 ? 2.197 11.804 -2.633 1.00 59.53 80 GLU A N 1
ATOM 690 C CA . GLU A 1 80 ? 1.478 13.013 -3.017 1.00 59.53 80 GLU A CA 1
ATOM 691 C C . GLU A 1 80 ? -0.011 12.861 -2.684 1.00 59.53 80 GLU A C 1
ATOM 693 O O . GLU A 1 80 ? -0.707 12.000 -3.214 1.00 59.53 80 GLU A O 1
ATOM 698 N N . GLU A 1 81 ? -0.442 13.694 -1.735 1.00 57.88 81 GLU A N 1
ATOM 699 C CA . GLU A 1 81 ? -1.823 13.949 -1.323 1.00 57.88 81 GLU A CA 1
ATOM 700 C C . GLU A 1 81 ? -2.628 12.707 -0.923 1.00 57.88 81 GLU A C 1
ATOM 702 O O . GLU A 1 81 ? -3.493 12.205 -1.643 1.00 57.88 81 GLU A O 1
ATOM 707 N N . LYS A 1 82 ? -2.421 12.266 0.327 1.00 63.25 82 LYS A N 1
ATOM 708 C CA . LYS A 1 82 ? -3.462 11.506 1.025 1.00 63.25 82 LYS A CA 1
ATOM 709 C C . LYS A 1 82 ? -4.757 12.305 0.941 1.00 63.25 82 LYS A C 1
ATOM 711 O O . LYS A 1 82 ? -4.771 13.492 1.270 1.00 63.25 82 LYS A O 1
ATOM 716 N N . ILE A 1 83 ? -5.843 11.645 0.555 1.00 63.44 83 ILE A N 1
ATOM 717 C CA . ILE A 1 83 ? -7.176 12.195 0.722 1.00 63.44 83 ILE A CA 1
ATOM 718 C C . ILE A 1 83 ? -7.352 12.461 2.220 1.00 63.44 83 ILE A C 1
ATOM 720 O O . ILE A 1 83 ? -7.580 11.546 3.014 1.00 63.44 83 ILE A O 1
ATOM 724 N N . ASN A 1 84 ? -7.219 13.728 2.599 1.00 58.81 84 ASN A N 1
ATOM 725 C CA . ASN A 1 84 ? -7.581 14.223 3.912 1.00 58.81 84 ASN A CA 1
ATOM 726 C C . ASN A 1 84 ? -9.078 14.516 3.857 1.00 58.81 84 ASN A C 1
ATOM 728 O O . ASN A 1 84 ? -9.495 15.615 3.501 1.00 58.81 84 ASN A O 1
ATOM 732 N N . TYR A 1 85 ? -9.899 13.506 4.139 1.00 58.47 85 TYR A N 1
ATOM 733 C CA . TYR A 1 85 ? -11.340 13.706 4.258 1.00 58.47 85 TYR A CA 1
ATOM 734 C C . TYR A 1 85 ? -11.620 14.492 5.544 1.00 58.47 85 TYR A C 1
ATOM 736 O O . TYR A 1 85 ? -11.652 13.921 6.630 1.00 58.47 85 TYR A O 1
ATOM 744 N N . THR A 1 86 ? -11.799 15.808 5.432 1.00 55.38 86 THR A N 1
ATOM 745 C CA . THR A 1 86 ? -12.193 16.667 6.561 1.00 55.38 86 THR A CA 1
ATOM 746 C C . THR A 1 86 ? -13.708 16.727 6.780 1.00 55.38 86 THR A C 1
ATOM 748 O O . THR A 1 86 ? -14.128 17.249 7.804 1.00 55.38 86 THR A O 1
ATOM 751 N N . ASP A 1 87 ? -14.526 16.158 5.881 1.00 52.94 87 ASP A N 1
ATOM 752 C CA . ASP A 1 87 ? -15.993 16.297 5.906 1.00 52.94 87 ASP A CA 1
ATOM 753 C C . ASP A 1 87 ? -16.758 14.999 5.566 1.00 52.94 87 ASP A C 1
ATOM 755 O O . ASP A 1 87 ? -17.476 14.922 4.570 1.00 52.94 87 ASP A O 1
ATOM 759 N N . ILE A 1 88 ? -16.669 13.968 6.410 1.00 52.75 88 ILE A N 1
ATOM 760 C CA . ILE A 1 88 ? -17.762 12.982 6.522 1.00 52.75 88 ILE A CA 1
ATOM 761 C C . ILE A 1 88 ? -18.274 13.064 7.957 1.00 52.75 88 ILE A C 1
ATOM 763 O O . ILE A 1 88 ? -17.708 12.459 8.866 1.00 52.75 88 ILE A O 1
ATOM 767 N N . ARG A 1 89 ? -19.294 13.905 8.145 1.00 45.28 89 ARG A N 1
ATOM 768 C CA . ARG A 1 89 ? -20.145 13.916 9.340 1.00 45.28 89 ARG A CA 1
ATOM 769 C C . ARG A 1 89 ? -21.105 12.737 9.324 1.00 45.28 89 ARG A C 1
ATOM 771 O O . ARG A 1 89 ? -21.581 12.395 8.219 1.00 45.28 89 ARG A O 1
#

pLDDT: mean 70.45, std 10.71, range [45.28, 85.62]

Sequence (89 aa):
MELLEKETVSFYLRHDWTPFHYVFLKEKKYSGINSHQEAVLEFLNCSNRFRECLRLMWSDRNPMKIDHEAYARKFHELNEEKINYTDIR

Secondary structure (DSSP, 8-state):
--B-HHHHHHHHHHTTT--TT---B-GGG-SSTTHHHHHHHHHHHHHHHHHHHHHHHHHSS--S---HHHHHHHHHH------------